Protein AF-A0A429WSR1-F1 (afdb_monomer_lite)

Radius of gyration: 14.95 Å; chains: 1; bounding box: 41×32×37 Å

Sequence (103 aa):
MWAADGEPTKVWGLIAMEKTQEPLIQKHCFGDCGKLSMAGAINDDHFGPLWVCCEAKCPWLGKETDEPYGNTMSFGRPHDVYLRVLTDTPAAIAATAATGEPS

Secondary structure (DSSP, 8-state):
-PPPTTPPEEEEEEETT-TTTHHHIIIIIIIII--EEEEEEEEETTTEEEEEE--S--TTEEEE-SS-SEEEEETTEEEEEEEEEE-SS-HHHHHHHHS----

Foldseek 3Di:
DDPDPPDAQEKEWELCPPPVFVVVCVCPVVNPNVQWDPVAFDQDPPRGTTTIGNDPDDQFFPDKDPAFPAWDADPNGIHGYIYTGGHPHGPVRVVCVVVDDDD

pLDDT: mean 82.94, std 15.43, range [40.53, 96.0]

Structure (mmCIF, N/CA/C/O backbone):
data_AF-A0A429WSR1-F1
#
_entry.id   AF-A0A429WSR1-F1
#
loop_
_atom_site.group_PDB
_atom_site.id
_atom_site.type_symbol
_atom_site.label_atom_id
_atom_site.label_alt_id
_atom_site.label_comp_id
_atom_site.label_asym_id
_atom_site.label_entity_id
_atom_site.label_seq_id
_atom_site.pdbx_PDB_ins_code
_atom_site.Cartn_x
_atom_site.Cartn_y
_atom_site.Cartn_z
_atom_site.occupancy
_atom_site.B_iso_or_equiv
_atom_site.auth_seq_id
_atom_site.auth_comp_id
_atom_site.auth_asym_id
_atom_site.auth_atom_id
_atom_site.pdbx_PDB_model_num
ATOM 1 N N . MET A 1 1 ? 11.499 -18.623 3.297 1.00 41.25 1 MET A N 1
ATOM 2 C CA . MET A 1 1 ? 11.005 -19.129 2.000 1.00 41.25 1 MET A CA 1
ATOM 3 C C . MET A 1 1 ? 11.067 -17.965 1.033 1.00 41.25 1 MET A C 1
ATOM 5 O O . MET A 1 1 ? 10.354 -16.997 1.249 1.00 41.25 1 MET A O 1
ATOM 9 N N . TRP A 1 2 ? 11.997 -17.989 0.082 1.00 48.91 2 TRP A N 1
ATOM 10 C CA . TRP A 1 2 ? 12.051 -16.996 -0.995 1.00 48.91 2 TRP A CA 1
ATOM 11 C C . TRP A 1 2 ? 11.217 -17.516 -2.169 1.00 48.91 2 TRP A C 1
ATOM 13 O O . TRP A 1 2 ? 11.170 -18.731 -2.366 1.00 48.91 2 TRP A O 1
ATOM 23 N N . ALA A 1 3 ? 10.527 -16.618 -2.879 1.00 52.28 3 ALA A N 1
ATOM 24 C CA . ALA A 1 3 ? 9.828 -16.952 -4.118 1.00 52.28 3 ALA A CA 1
ATOM 25 C C . ALA A 1 3 ? 10.809 -17.622 -5.094 1.00 52.28 3 ALA A C 1
ATOM 27 O O . ALA A 1 3 ? 11.989 -17.258 -5.117 1.00 52.28 3 ALA A O 1
ATOM 28 N N . ALA A 1 4 ? 10.338 -18.622 -5.840 1.00 56.34 4 ALA A N 1
ATOM 29 C CA . ALA A 1 4 ? 11.139 -19.282 -6.863 1.00 56.34 4 ALA A CA 1
ATOM 30 C C . ALA A 1 4 ? 11.634 -18.240 -7.882 1.00 56.34 4 ALA A C 1
ATOM 32 O O . ALA A 1 4 ? 10.910 -17.294 -8.198 1.00 56.34 4 ALA A O 1
ATOM 33 N N . ASP A 1 5 ? 12.872 -18.389 -8.360 1.00 57.91 5 ASP A N 1
ATOM 34 C CA . ASP A 1 5 ? 13.476 -17.485 -9.3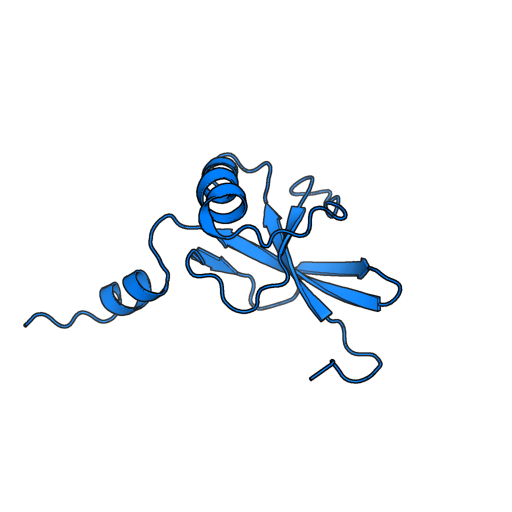42 1.00 57.91 5 ASP A CA 1
ATOM 35 C C . ASP A 1 5 ? 12.526 -17.253 -10.534 1.00 57.91 5 ASP A C 1
ATOM 37 O O . ASP A 1 5 ? 12.285 -18.157 -11.332 1.00 57.91 5 ASP A O 1
ATOM 41 N N . GLY A 1 6 ? 11.978 -16.035 -10.638 1.00 66.44 6 GLY A N 1
ATOM 42 C CA . GLY A 1 6 ? 11.161 -15.580 -11.769 1.00 66.44 6 GLY A CA 1
ATOM 43 C C . GLY A 1 6 ? 9.740 -15.116 -11.438 1.00 66.44 6 GLY A C 1
ATOM 44 O O . GLY A 1 6 ? 9.169 -14.380 -12.240 1.00 66.44 6 GLY A O 1
ATOM 45 N N . GLU A 1 7 ? 9.169 -15.473 -10.283 1.00 78.56 7 GLU A N 1
ATOM 46 C CA . GLU A 1 7 ? 7.811 -15.024 -9.937 1.00 78.56 7 GLU A CA 1
ATOM 47 C C . GLU A 1 7 ? 7.808 -13.596 -9.353 1.00 78.56 7 GLU A C 1
ATOM 49 O O . GLU A 1 7 ? 8.617 -13.294 -8.463 1.00 78.56 7 GLU A O 1
ATOM 54 N N . PRO A 1 8 ? 6.913 -12.700 -9.822 1.00 85.06 8 PRO A N 1
ATOM 55 C CA . PRO A 1 8 ? 6.776 -11.366 -9.254 1.00 85.06 8 PRO A CA 1
ATOM 56 C C . PRO A 1 8 ? 6.464 -11.411 -7.758 1.00 85.06 8 PRO A C 1
ATOM 58 O O . PRO A 1 8 ? 5.570 -12.118 -7.294 1.00 85.06 8 PRO A O 1
ATOM 61 N N . THR A 1 9 ? 7.192 -10.622 -6.972 1.00 90.38 9 THR A N 1
ATOM 62 C CA . THR A 1 9 ? 6.910 -10.493 -5.539 1.00 90.38 9 THR A CA 1
ATOM 63 C C . THR A 1 9 ? 5.694 -9.590 -5.330 1.00 90.38 9 THR A C 1
ATOM 65 O O . THR A 1 9 ? 5.723 -8.418 -5.704 1.00 90.38 9 THR A O 1
ATOM 68 N N . LYS A 1 10 ? 4.630 -10.113 -4.709 1.00 93.19 10 LYS A N 1
ATOM 69 C CA . LYS A 1 10 ? 3.441 -9.323 -4.351 1.00 93.19 10 LYS A CA 1
ATOM 70 C C . LYS A 1 10 ? 3.793 -8.247 -3.318 1.00 93.19 10 LYS A C 1
ATOM 72 O O . LYS A 1 10 ? 4.322 -8.555 -2.250 1.00 93.19 10 LYS A O 1
ATOM 77 N N . VAL A 1 11 ? 3.443 -7.002 -3.623 1.00 93.25 11 VAL A N 1
ATOM 78 C CA . VAL A 1 11 ? 3.538 -5.839 -2.728 1.00 93.25 11 VAL A CA 1
ATOM 79 C C . VAL A 1 11 ? 2.249 -5.028 -2.774 1.00 93.25 11 VAL A C 1
ATOM 81 O O . VAL A 1 11 ? 1.463 -5.140 -3.713 1.00 93.25 11 VAL A O 1
ATOM 84 N N . TRP A 1 12 ? 2.035 -4.191 -1.761 1.00 94.56 12 TRP A N 1
ATOM 85 C CA . TRP A 1 12 ? 0.856 -3.334 -1.672 1.00 94.56 12 TRP A CA 1
ATOM 86 C C . TRP A 1 12 ? 1.234 -1.860 -1.780 1.00 94.56 12 TRP A C 1
ATOM 88 O O . TRP A 1 12 ? 2.057 -1.376 -1.006 1.00 94.56 12 TRP A O 1
ATOM 98 N N . GLY A 1 13 ? 0.604 -1.153 -2.716 1.00 94.50 13 GLY A N 1
ATOM 99 C CA . GLY A 1 13 ? 0.611 0.298 -2.828 1.00 94.50 13 GLY A CA 1
ATOM 100 C C . GLY A 1 13 ? -0.527 0.912 -2.013 1.00 94.50 13 GLY A C 1
ATOM 101 O O . GLY A 1 13 ? -1.693 0.557 -2.197 1.00 94.50 13 GLY A O 1
ATOM 102 N N . LEU A 1 14 ? -0.191 1.832 -1.111 1.00 94.12 14 LEU A N 1
ATOM 103 C CA . LEU A 1 14 ? -1.151 2.632 -0.357 1.00 94.12 14 LEU A CA 1
ATOM 104 C C . LEU A 1 14 ? -1.266 4.016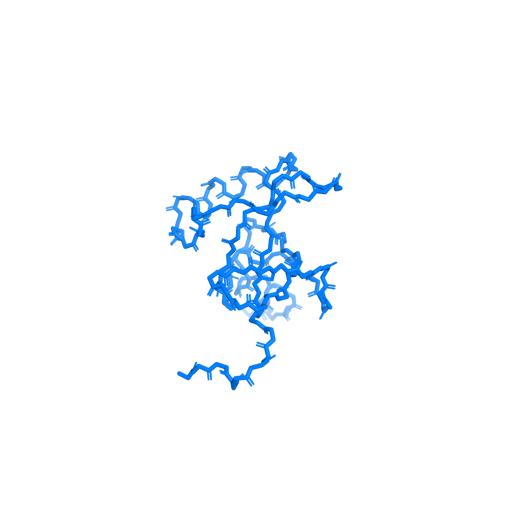 -0.990 1.00 94.12 14 LEU A C 1
ATOM 106 O O . LEU A 1 14 ? -0.255 4.680 -1.220 1.00 94.12 14 LEU A O 1
ATOM 110 N N . ILE A 1 15 ? -2.500 4.450 -1.233 1.00 92.44 15 ILE A N 1
ATOM 111 C CA . ILE A 1 15 ? -2.819 5.704 -1.920 1.00 92.44 15 ILE A CA 1
ATOM 112 C C . ILE A 1 15 ? -2.575 6.880 -0.964 1.00 92.44 15 ILE A C 1
ATOM 114 O O . ILE A 1 15 ? -3.465 7.302 -0.229 1.00 92.44 15 ILE A O 1
ATOM 118 N N . ALA A 1 16 ? -1.339 7.378 -0.939 1.00 85.12 16 ALA A N 1
ATOM 119 C CA . ALA A 1 16 ? -0.864 8.307 0.084 1.00 85.12 16 ALA A CA 1
ATOM 120 C C . ALA A 1 16 ? -1.552 9.674 0.052 1.00 85.12 16 ALA A C 1
ATOM 122 O O . ALA A 1 16 ? -1.708 10.303 1.092 1.00 85.12 16 ALA A O 1
ATOM 123 N N . MET A 1 17 ? -1.937 10.122 -1.143 1.00 86.69 17 MET A N 1
ATOM 124 C CA . MET A 1 17 ? -2.489 11.458 -1.377 1.00 86.69 17 MET A CA 1
ATOM 125 C C . MET A 1 17 ? -4.017 11.505 -1.281 1.00 86.69 17 MET A C 1
ATOM 127 O O . MET A 1 17 ? -4.605 12.585 -1.353 1.00 86.69 17 MET A O 1
ATOM 131 N N . GLU A 1 18 ? -4.679 10.355 -1.131 1.00 91.62 18 GLU A N 1
ATOM 132 C CA . GLU A 1 18 ? -6.131 10.329 -0.995 1.00 91.62 18 GLU A CA 1
ATOM 133 C C . GLU A 1 18 ? -6.527 10.806 0.404 1.00 91.62 18 GLU A C 1
ATOM 135 O O . GLU A 1 18 ? -6.089 10.251 1.415 1.00 91.62 18 GLU A O 1
ATOM 140 N N . LYS A 1 19 ? -7.402 11.815 0.474 1.00 91.81 19 LYS A N 1
ATOM 141 C CA . LYS A 1 19 ? -7.726 12.541 1.719 1.00 91.81 19 LYS A CA 1
ATOM 142 C C . LYS A 1 19 ? -8.223 11.639 2.846 1.00 91.81 19 LYS A C 1
ATOM 144 O O . LYS A 1 19 ? -7.999 11.928 4.016 1.00 91.81 19 LYS A O 1
ATOM 149 N N . THR A 1 20 ? -8.923 10.558 2.507 1.00 93.06 20 THR A N 1
ATOM 150 C CA . THR A 1 20 ? -9.429 9.601 3.501 1.00 93.06 20 THR A CA 1
ATOM 151 C C . THR A 1 20 ? -8.381 8.589 3.957 1.00 93.06 20 THR A C 1
ATOM 153 O O . THR A 1 20 ? -8.574 7.934 4.975 1.00 93.06 20 THR A O 1
ATOM 156 N N . GLN A 1 21 ? -7.297 8.424 3.199 1.00 94.19 21 GLN A N 1
ATOM 157 C CA . GLN A 1 21 ? -6.265 7.421 3.454 1.00 94.19 21 GLN A CA 1
ATOM 158 C C . GLN A 1 21 ? -5.035 8.017 4.133 1.00 94.19 21 GLN A C 1
ATOM 160 O O . GLN A 1 21 ? -4.480 7.366 5.015 1.00 94.19 21 GLN A O 1
ATOM 165 N N . GLU A 1 22 ? -4.653 9.255 3.808 1.00 93.00 22 GLU A N 1
ATOM 166 C CA . GLU A 1 22 ? -3.493 9.919 4.413 1.00 93.00 22 GLU A CA 1
ATOM 167 C C . GLU A 1 22 ? -3.503 9.856 5.958 1.00 93.00 22 GLU A C 1
ATOM 169 O O . GLU A 1 22 ? -2.511 9.389 6.528 1.00 93.00 22 GLU A O 1
ATOM 174 N N . PRO A 1 23 ? -4.599 10.198 6.674 1.00 93.75 23 PRO A N 1
ATOM 175 C CA . PRO A 1 23 ? -4.596 10.160 8.138 1.00 93.75 23 PRO A CA 1
ATOM 176 C C . PRO A 1 23 ? -4.454 8.740 8.701 1.00 93.75 23 PRO A C 1
ATOM 178 O O . PRO A 1 23 ? -3.809 8.546 9.730 1.00 93.75 23 PRO A O 1
ATOM 181 N N . LEU A 1 24 ? -5.028 7.739 8.025 1.00 94.75 24 LEU A N 1
ATOM 182 C CA . LEU A 1 24 ? -4.941 6.334 8.434 1.00 94.75 24 LEU A CA 1
ATOM 183 C C . LEU A 1 24 ? -3.531 5.783 8.219 1.00 94.75 24 LEU A C 1
ATOM 185 O O . LEU A 1 24 ? -3.016 5.056 9.065 1.00 94.75 24 LEU A O 1
ATOM 189 N N . ILE A 1 25 ? -2.887 6.160 7.114 1.00 93.50 25 ILE A N 1
ATOM 190 C CA . ILE A 1 25 ? -1.496 5.812 6.824 1.00 93.50 25 ILE A CA 1
ATOM 191 C C . ILE A 1 25 ? -0.574 6.451 7.869 1.00 93.50 25 ILE A C 1
ATOM 193 O O . ILE A 1 25 ? 0.276 5.764 8.435 1.00 93.50 25 ILE A O 1
ATOM 197 N N . GLN A 1 26 ? -0.760 7.735 8.184 1.00 92.38 26 GLN A N 1
ATOM 198 C CA . GLN A 1 26 ? 0.020 8.411 9.227 1.00 92.38 26 GLN A CA 1
ATOM 199 C C . GLN A 1 26 ? -0.149 7.736 10.590 1.00 92.38 26 GLN A C 1
ATOM 201 O O . GLN A 1 26 ? 0.836 7.383 11.236 1.00 92.38 26 GLN A O 1
ATOM 206 N N . LYS A 1 27 ? -1.395 7.483 10.997 1.00 93.44 27 LYS A N 1
ATOM 207 C CA . LYS A 1 27 ? -1.711 6.854 12.281 1.00 93.44 27 LYS A CA 1
ATOM 208 C C . LYS A 1 27 ? -1.153 5.433 12.379 1.00 93.44 27 LYS A C 1
ATOM 210 O O . LYS A 1 27 ? -0.386 5.126 13.284 1.00 93.44 27 LYS A O 1
ATOM 215 N N . HIS A 1 28 ? -1.507 4.566 11.437 1.00 93.12 28 HIS A N 1
ATOM 216 C CA . HIS A 1 28 ? -1.267 3.133 11.582 1.00 93.12 28 HIS A CA 1
ATOM 217 C C . HIS A 1 28 ? 0.022 2.659 10.934 1.00 93.12 28 HIS A C 1
ATOM 219 O O . HIS A 1 28 ? 0.670 1.751 11.447 1.00 93.12 28 HIS A O 1
ATOM 225 N N . CYS A 1 29 ? 0.409 3.222 9.793 1.00 92.31 29 CYS A N 1
ATOM 226 C CA . CYS A 1 29 ? 1.606 2.767 9.101 1.00 92.31 29 CYS A CA 1
ATOM 227 C C . CYS A 1 29 ? 2.867 3.431 9.645 1.00 92.31 29 CYS A C 1
ATOM 229 O O . CYS A 1 29 ? 3.844 2.723 9.878 1.00 92.31 29 CYS A O 1
ATOM 231 N N . PHE A 1 30 ? 2.840 4.745 9.874 1.00 89.81 30 PHE A N 1
ATOM 232 C CA . PHE A 1 30 ? 3.977 5.475 10.443 1.00 89.81 30 PHE A CA 1
ATOM 233 C C . PHE A 1 30 ? 3.969 5.519 11.979 1.00 89.81 30 PHE A C 1
ATOM 235 O O . PHE A 1 30 ? 5.040 5.620 12.571 1.00 89.81 30 PHE A O 1
ATOM 242 N N . GLY A 1 31 ? 2.802 5.402 12.623 1.00 86.69 31 GLY A N 1
ATOM 243 C CA . GLY A 1 31 ? 2.683 5.333 14.084 1.00 86.69 31 GLY A CA 1
ATOM 244 C C . GLY A 1 31 ? 2.778 3.911 14.647 1.00 86.69 31 GLY A C 1
ATOM 245 O O . GLY A 1 31 ? 3.712 3.608 15.384 1.00 86.69 31 GLY A O 1
ATOM 246 N N . ASP A 1 32 ? 1.825 3.036 14.304 1.00 86.94 32 ASP A N 1
ATOM 247 C CA . ASP A 1 32 ? 1.698 1.717 14.957 1.00 86.94 32 ASP A CA 1
ATOM 248 C C . ASP A 1 32 ? 2.606 0.630 14.353 1.00 86.94 32 ASP A C 1
ATOM 250 O O . ASP A 1 32 ? 3.224 -0.162 15.063 1.00 86.94 32 ASP A O 1
ATOM 254 N N . CYS A 1 33 ? 2.631 0.527 13.022 1.00 88.38 33 CYS A N 1
ATOM 255 C CA . CYS A 1 33 ? 3.207 -0.613 12.315 1.00 88.38 33 CYS A CA 1
ATOM 256 C C . CYS A 1 33 ? 4.694 -0.421 11.997 1.00 88.38 33 CYS A C 1
ATOM 258 O O . CYS A 1 33 ? 5.492 -1.320 12.251 1.00 88.38 33 CYS A O 1
ATOM 260 N N . GLY A 1 34 ? 5.068 0.719 11.410 1.00 84.44 34 GLY A N 1
ATOM 261 C CA . GLY A 1 34 ? 6.449 1.066 11.054 1.00 84.44 34 GLY A CA 1
ATOM 262 C C . GLY A 1 34 ? 7.044 0.292 9.869 1.00 84.44 34 GLY A C 1
ATOM 263 O O . GLY A 1 34 ? 8.249 0.356 9.650 1.00 84.44 34 GLY A O 1
ATOM 264 N N . LYS A 1 35 ? 6.235 -0.460 9.108 1.00 84.75 35 LYS A N 1
ATOM 265 C CA . LYS A 1 35 ? 6.714 -1.392 8.063 1.00 84.75 35 LYS A CA 1
ATOM 266 C C . LYS A 1 35 ? 6.538 -0.901 6.624 1.00 84.75 35 LYS A C 1
ATOM 268 O O . LYS A 1 35 ? 6.682 -1.688 5.688 1.00 84.75 35 LYS A O 1
ATOM 273 N N . LEU A 1 36 ? 6.200 0.373 6.424 1.00 85.12 36 LEU A N 1
ATOM 274 C CA . LEU A 1 36 ? 6.261 0.946 5.080 1.00 85.12 36 LEU A CA 1
ATOM 275 C C . LEU A 1 36 ? 7.711 1.019 4.625 1.00 85.12 36 LEU A C 1
ATOM 277 O O . LEU A 1 36 ? 8.584 1.516 5.338 1.00 85.12 36 LEU A O 1
ATOM 281 N N . SER A 1 37 ? 7.957 0.534 3.415 1.00 75.88 37 SER A N 1
ATOM 282 C CA . SER A 1 37 ? 9.240 0.717 2.766 1.00 75.88 37 SER A CA 1
ATOM 283 C C . SER A 1 37 ? 9.381 2.189 2.394 1.00 75.88 37 SER A C 1
ATOM 285 O O . SER A 1 37 ? 8.716 2.685 1.488 1.00 75.88 37 SER A O 1
ATOM 287 N N . MET A 1 38 ? 10.273 2.892 3.089 1.00 63.25 38 MET A N 1
ATOM 288 C CA . MET A 1 38 ? 10.650 4.268 2.751 1.00 63.25 38 MET A CA 1
ATOM 289 C C . MET A 1 38 ? 11.653 4.335 1.587 1.00 63.25 38 MET A C 1
ATOM 291 O O . MET A 1 38 ? 12.081 5.422 1.214 1.00 63.25 38 MET A O 1
ATOM 295 N N . ALA A 1 39 ? 12.050 3.191 1.011 1.00 63.28 39 ALA A N 1
ATOM 296 C CA . ALA A 1 39 ? 13.063 3.112 -0.047 1.00 63.28 39 ALA A CA 1
ATOM 297 C C . ALA A 1 39 ? 12.594 3.653 -1.417 1.00 63.28 39 ALA A C 1
ATOM 299 O O . ALA A 1 39 ? 13.329 3.569 -2.396 1.00 63.28 39 ALA A O 1
ATOM 300 N N . GLY A 1 40 ? 11.392 4.225 -1.486 1.00 63.78 40 GLY A N 1
ATOM 301 C CA . GLY A 1 40 ? 10.840 4.890 -2.660 1.00 63.78 40 GLY A CA 1
ATOM 302 C C . GLY A 1 40 ? 9.328 4.710 -2.720 1.00 63.78 40 GLY A C 1
ATOM 303 O O . GLY A 1 40 ? 8.819 3.630 -2.424 1.00 63.78 40 GLY A O 1
ATOM 304 N N . ALA A 1 41 ? 8.611 5.770 -3.089 1.00 80.50 41 ALA A N 1
ATOM 305 C CA . ALA A 1 41 ? 7.219 5.655 -3.503 1.00 80.50 41 ALA A CA 1
ATOM 306 C C . ALA A 1 41 ? 7.168 5.171 -4.959 1.00 80.50 41 ALA A C 1
ATOM 308 O O . ALA A 1 41 ? 8.039 5.516 -5.762 1.00 80.50 41 ALA A O 1
ATOM 309 N N . ILE A 1 42 ? 6.149 4.390 -5.308 1.00 87.56 42 ILE A N 1
ATOM 310 C CA . ILE A 1 42 ? 5.847 4.114 -6.715 1.00 87.56 42 ILE A CA 1
ATOM 311 C C . ILE A 1 42 ? 5.082 5.329 -7.231 1.00 87.56 42 ILE A C 1
ATOM 313 O O . ILE A 1 42 ? 4.012 5.635 -6.714 1.00 87.56 42 ILE A O 1
ATOM 317 N N . ASN A 1 43 ? 5.634 6.043 -8.209 1.00 87.12 43 ASN A N 1
ATOM 318 C CA . ASN A 1 43 ? 4.921 7.146 -8.848 1.00 87.12 43 ASN A CA 1
ATOM 319 C C . ASN A 1 43 ? 3.860 6.562 -9.781 1.00 87.12 43 ASN A C 1
ATOM 321 O O . ASN A 1 43 ? 4.209 5.962 -10.796 1.00 87.12 43 ASN A O 1
ATOM 325 N N . ASP A 1 44 ? 2.592 6.717 -9.413 1.00 88.50 44 ASP A N 1
ATOM 326 C CA . ASP A 1 44 ? 1.447 6.304 -10.214 1.00 88.50 44 ASP A CA 1
ATOM 327 C C . ASP A 1 44 ? 0.731 7.531 -10.796 1.00 88.50 44 ASP A C 1
ATOM 329 O O . ASP A 1 44 ? 0.542 8.541 -10.115 1.00 88.50 44 ASP A O 1
ATOM 333 N N . ASP A 1 45 ? 0.324 7.442 -12.060 1.00 87.75 45 ASP A N 1
ATOM 334 C CA . ASP A 1 45 ? -0.287 8.566 -12.778 1.00 87.75 45 ASP A CA 1
ATOM 335 C C . ASP A 1 45 ? -1.722 8.867 -12.316 1.00 87.75 45 ASP A C 1
ATOM 337 O O . ASP A 1 45 ? -2.206 9.987 -12.485 1.00 87.75 45 ASP A O 1
ATOM 341 N N . HIS A 1 46 ? -2.421 7.884 -11.742 1.00 88.88 46 HIS A N 1
ATOM 342 C CA . HIS A 1 46 ? -3.814 8.022 -11.323 1.00 88.88 46 HIS A CA 1
ATOM 343 C C . HIS A 1 46 ? -3.930 8.505 -9.874 1.00 88.88 46 HIS A C 1
ATOM 345 O O . HIS A 1 46 ? -4.750 9.364 -9.552 1.00 88.88 46 HIS A O 1
ATOM 351 N N . PHE A 1 47 ? -3.100 7.951 -8.997 1.00 87.94 47 PHE A N 1
ATOM 352 C CA . PHE A 1 47 ? -3.173 8.113 -7.548 1.00 87.94 47 PHE A CA 1
ATOM 353 C C . PHE A 1 47 ? -2.026 8.950 -6.965 1.00 87.94 47 PHE A C 1
ATOM 355 O O . PHE A 1 47 ? -2.039 9.276 -5.774 1.00 87.94 47 PHE A O 1
ATOM 362 N N . GLY A 1 48 ? -1.038 9.314 -7.785 1.00 87.88 48 GLY A N 1
ATOM 363 C CA . GLY A 1 48 ? 0.190 9.949 -7.331 1.00 87.88 48 GLY A CA 1
ATOM 364 C C . GLY A 1 48 ? 1.127 8.947 -6.641 1.00 87.88 48 GLY A C 1
ATOM 365 O O . GLY A 1 48 ? 1.136 7.763 -6.978 1.00 87.88 48 GLY A O 1
ATOM 366 N N . PRO A 1 49 ? 1.963 9.381 -5.683 1.00 89.06 49 PRO A N 1
ATOM 367 C CA . PRO A 1 49 ? 2.890 8.481 -5.009 1.00 89.06 49 PRO A CA 1
ATOM 368 C C . PRO A 1 49 ? 2.147 7.423 -4.179 1.00 89.06 49 PRO A C 1
ATOM 370 O O . PRO A 1 49 ? 1.373 7.741 -3.274 1.00 89.06 49 PRO A O 1
ATOM 373 N N . LEU A 1 50 ? 2.446 6.155 -4.449 1.00 91.88 50 LEU A N 1
ATOM 374 C CA . LEU A 1 50 ? 2.003 5.016 -3.655 1.00 91.88 50 LEU A CA 1
ATOM 375 C C . LEU A 1 50 ? 3.087 4.628 -2.650 1.00 91.88 50 LEU A C 1
ATOM 377 O O . LEU A 1 50 ? 4.227 4.335 -3.030 1.00 91.88 50 LEU A O 1
ATOM 381 N N . TRP A 1 51 ? 2.728 4.556 -1.368 1.00 92.06 51 TRP A N 1
ATOM 382 C CA . TRP A 1 51 ? 3.618 3.982 -0.359 1.00 92.06 51 TRP A CA 1
ATOM 383 C C . TRP A 1 51 ? 3.627 2.464 -0.454 1.00 92.06 51 TRP A C 1
ATOM 385 O O . TRP A 1 51 ? 2.573 1.843 -0.560 1.00 92.06 51 TRP A O 1
ATOM 395 N N . VAL A 1 52 ? 4.811 1.860 -0.376 1.00 91.88 52 VAL A N 1
ATOM 396 C CA . VAL A 1 52 ? 4.966 0.414 -0.547 1.00 91.88 52 VAL A CA 1
ATOM 397 C C . VAL A 1 52 ? 4.959 -0.294 0.804 1.00 91.88 52 VAL A C 1
ATOM 399 O O . VAL A 1 52 ? 5.763 -0.002 1.689 1.00 91.88 52 VAL A O 1
ATOM 402 N N . CYS A 1 53 ? 4.081 -1.279 0.946 1.00 92.12 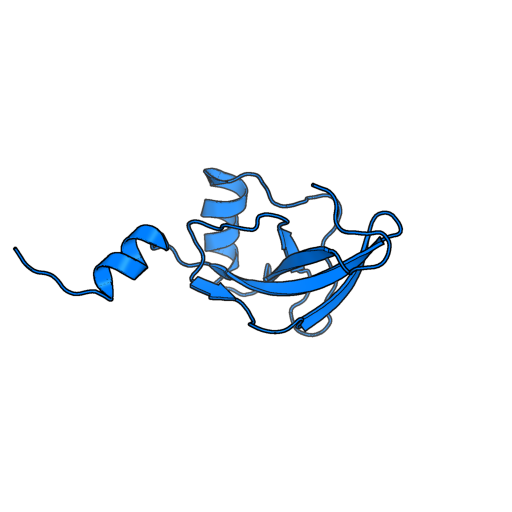53 CYS A N 1
ATOM 403 C CA . CYS A 1 53 ? 4.046 -2.223 2.052 1.00 92.12 53 CYS A CA 1
ATOM 404 C C . CYS A 1 53 ? 4.351 -3.631 1.532 1.00 92.12 53 CYS A C 1
ATOM 406 O O . CYS A 1 53 ? 3.797 -4.052 0.520 1.00 92.12 53 CYS A O 1
ATOM 408 N N . CYS A 1 54 ? 5.197 -4.373 2.247 1.00 90.25 54 CYS A N 1
ATOM 409 C CA . CYS A 1 54 ? 5.537 -5.763 1.917 1.00 90.25 54 CYS A CA 1
ATOM 410 C C . CYS A 1 54 ? 4.865 -6.775 2.862 1.00 90.25 54 CYS A C 1
ATOM 412 O O . CYS A 1 54 ? 5.140 -7.972 2.802 1.00 90.25 54 CYS A O 1
ATOM 414 N N . GLU A 1 55 ? 3.994 -6.311 3.761 1.00 90.88 55 GLU A N 1
ATOM 415 C CA . GLU A 1 55 ? 3.384 -7.160 4.780 1.00 90.88 55 GLU A CA 1
ATOM 416 C C . GLU A 1 55 ? 2.137 -7.870 4.263 1.00 90.88 55 GLU A C 1
ATOM 418 O O . GLU A 1 55 ? 1.105 -7.251 3.976 1.00 90.88 55 GLU A O 1
ATOM 423 N N . ALA A 1 56 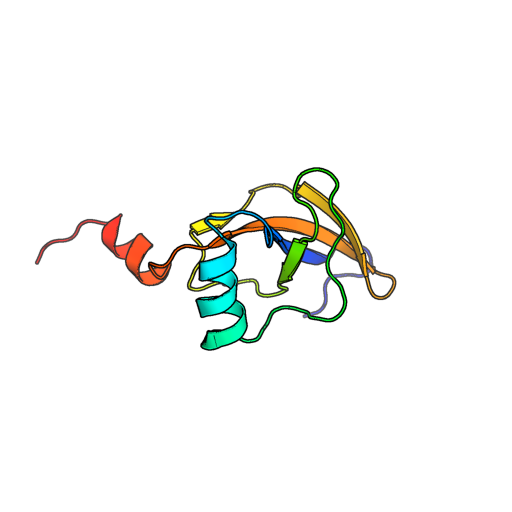? 2.219 -9.201 4.257 1.00 89.88 56 ALA A N 1
ATOM 424 C CA . ALA A 1 56 ? 1.126 -10.081 3.863 1.00 89.88 56 ALA A CA 1
ATOM 425 C C . ALA A 1 56 ? -0.138 -9.910 4.709 1.00 89.88 56 ALA A C 1
ATOM 427 O O . ALA A 1 56 ? -1.243 -10.064 4.200 1.00 89.88 56 ALA A O 1
ATOM 428 N N . LYS A 1 57 ? 0.010 -9.578 5.995 1.00 90.69 57 LYS A N 1
ATOM 429 C CA . LYS A 1 57 ? -1.110 -9.399 6.922 1.00 90.69 57 LYS A CA 1
ATOM 430 C C . LYS A 1 57 ? -1.112 -7.976 7.458 1.00 90.69 57 LYS A C 1
ATOM 432 O O . LYS A 1 57 ? -0.188 -7.581 8.163 1.00 90.69 57 LYS A O 1
ATOM 437 N N . CYS A 1 58 ? -2.171 -7.232 7.154 1.00 92.19 58 CYS A N 1
ATOM 438 C CA . CYS A 1 58 ? -2.386 -5.892 7.681 1.00 92.19 58 CYS A CA 1
ATOM 439 C C . CYS A 1 58 ? -3.547 -5.914 8.689 1.00 92.19 58 CYS A C 1
ATOM 441 O O . CYS A 1 58 ? -4.674 -6.221 8.297 1.00 92.19 58 CYS A O 1
ATOM 443 N N . PRO A 1 59 ? -3.309 -5.581 9.973 1.00 92.44 59 PRO A N 1
ATOM 444 C CA . PRO A 1 59 ? -4.373 -5.485 10.969 1.00 92.44 59 PRO A CA 1
ATOM 445 C C . PRO A 1 59 ? -5.413 -4.424 10.628 1.00 92.44 59 PRO A C 1
ATOM 447 O O . PRO A 1 59 ? -6.538 -4.540 11.075 1.00 92.44 59 PRO A O 1
ATOM 450 N N . TRP A 1 60 ? -5.051 -3.422 9.833 1.00 94.50 60 TRP A N 1
ATOM 451 C CA . TRP A 1 60 ? -5.885 -2.271 9.482 1.00 94.50 60 TRP A CA 1
ATOM 452 C C . TRP A 1 60 ? -6.432 -2.371 8.055 1.00 94.50 60 TRP A C 1
ATOM 454 O O . TRP A 1 60 ? -6.799 -1.363 7.458 1.00 94.50 60 TRP A O 1
ATOM 464 N N . LEU A 1 61 ? -6.431 -3.577 7.474 1.00 94.19 61 LEU A N 1
ATOM 465 C CA . LEU A 1 61 ? -6.915 -3.816 6.120 1.00 94.19 61 LEU A CA 1
ATOM 466 C C . LEU A 1 61 ? -8.407 -3.493 6.028 1.00 94.19 61 LEU A C 1
ATOM 468 O O . LEU A 1 61 ? -9.224 -4.160 6.659 1.00 94.19 61 LEU A O 1
ATOM 472 N N . GLY A 1 62 ? -8.751 -2.499 5.211 1.00 93.94 62 GLY A N 1
ATOM 473 C CA . GLY A 1 62 ? -10.130 -2.245 4.814 1.00 93.94 62 GLY A CA 1
ATOM 474 C C . GLY A 1 62 ? -10.488 -3.085 3.597 1.00 93.94 62 GLY A C 1
ATOM 475 O O . GLY A 1 62 ? -11.379 -3.928 3.654 1.00 93.94 62 GLY A O 1
ATOM 476 N N . LYS A 1 63 ? -9.772 -2.855 2.492 1.00 92.69 63 LYS A N 1
ATOM 477 C CA . LYS A 1 63 ? -9.898 -3.609 1.238 1.00 92.69 63 LYS A CA 1
ATOM 478 C C . LYS A 1 63 ? -8.557 -3.662 0.515 1.00 92.69 63 LYS A C 1
ATOM 480 O O . LYS A 1 63 ? -7.724 -2.770 0.678 1.00 92.69 63 LYS A O 1
ATOM 485 N N . GLU A 1 64 ? -8.384 -4.676 -0.317 1.00 95.31 64 GLU A N 1
ATOM 486 C CA . GLU A 1 64 ? -7.320 -4.734 -1.314 1.00 95.31 64 GLU A CA 1
ATOM 487 C C . GLU A 1 64 ? -7.861 -5.253 -2.643 1.00 95.31 64 GLU A C 1
ATOM 489 O O . GLU A 1 64 ? -8.966 -5.791 -2.686 1.00 95.31 64 GLU A O 1
ATOM 494 N N . THR A 1 65 ? -7.116 -5.041 -3.726 1.00 95.12 65 THR A N 1
ATOM 495 C CA . THR A 1 65 ? -7.454 -5.627 -5.026 1.00 95.12 65 THR A CA 1
ATOM 496 C C . THR A 1 65 ? -7.191 -7.133 -5.019 1.00 95.12 65 THR A C 1
ATOM 498 O O . THR A 1 65 ? -6.220 -7.595 -4.418 1.00 95.12 65 THR A O 1
ATOM 501 N N . ASP A 1 66 ? -8.042 -7.900 -5.703 1.00 92.75 66 ASP A N 1
ATOM 502 C CA . ASP A 1 66 ? -7.857 -9.350 -5.864 1.00 92.75 66 ASP A CA 1
ATOM 503 C C . ASP A 1 66 ? -6.818 -9.683 -6.950 1.00 92.75 66 ASP A C 1
ATOM 505 O O . ASP A 1 66 ? -6.149 -10.714 -6.881 1.00 92.75 66 ASP A O 1
ATOM 509 N N . GLU A 1 67 ? -6.630 -8.774 -7.912 1.00 94.56 67 GLU A N 1
ATOM 510 C CA . GLU A 1 67 ? -5.658 -8.865 -9.008 1.00 94.56 67 GLU A CA 1
ATOM 511 C C . GLU A 1 67 ? -4.590 -7.754 -8.907 1.00 94.56 67 GLU A C 1
ATOM 513 O O . GLU A 1 67 ? -4.838 -6.715 -8.269 1.00 94.56 67 GLU A O 1
ATOM 518 N N . PRO A 1 68 ? -3.398 -7.941 -9.517 1.00 95.19 68 PRO A N 1
ATOM 519 C CA . PRO A 1 68 ? -2.398 -6.885 -9.624 1.00 95.19 68 PRO A CA 1
ATOM 520 C C . PRO A 1 68 ? -2.982 -5.652 -10.315 1.00 95.19 68 PRO A C 1
ATOM 522 O O . PRO A 1 68 ? -3.522 -5.737 -11.414 1.00 95.19 68 PRO A O 1
ATOM 525 N N . TYR A 1 69 ? -2.829 -4.491 -9.688 1.00 94.88 69 TYR A N 1
ATOM 526 C CA . TYR A 1 69 ? -3.144 -3.205 -10.307 1.00 94.88 69 TYR A CA 1
ATOM 527 C C . TYR A 1 69 ? -2.071 -2.803 -11.330 1.00 94.88 69 TYR A C 1
ATOM 529 O O . TYR A 1 69 ? -2.373 -2.207 -12.360 1.00 94.88 69 TYR A O 1
ATOM 537 N N . GLY A 1 70 ? -0.816 -3.165 -11.064 1.00 92.50 70 GLY A N 1
ATOM 538 C CA . GLY A 1 70 ? 0.305 -2.919 -11.963 1.00 92.50 70 GLY A CA 1
ATOM 539 C C . GLY A 1 70 ? 1.537 -3.720 -11.565 1.00 92.50 70 GLY A C 1
ATOM 540 O O . GLY A 1 70 ? 1.482 -4.560 -10.668 1.00 92.50 70 GLY A O 1
ATOM 541 N N . ASN A 1 71 ? 2.664 -3.446 -12.214 1.00 92.38 71 ASN A N 1
ATOM 542 C CA . ASN A 1 71 ? 3.946 -4.061 -11.891 1.00 92.38 71 ASN A CA 1
ATOM 543 C C . ASN A 1 71 ? 5.065 -3.016 -11.816 1.00 92.38 71 ASN A C 1
ATOM 545 O O . ASN A 1 71 ? 4.959 -1.909 -12.339 1.00 92.38 71 ASN A O 1
ATOM 549 N N . THR A 1 72 ? 6.141 -3.357 -11.115 1.00 88.81 72 THR A N 1
ATOM 550 C CA . THR A 1 72 ? 7.342 -2.525 -11.024 1.00 88.81 72 THR A CA 1
ATOM 551 C C . THR A 1 72 ? 8.591 -3.382 -10.843 1.00 88.81 72 THR A C 1
ATOM 553 O O . THR A 1 72 ? 8.517 -4.561 -10.495 1.00 88.81 72 THR A O 1
ATOM 556 N N . MET A 1 73 ? 9.759 -2.785 -11.069 1.00 87.62 73 MET A N 1
ATOM 557 C CA . MET A 1 73 ? 11.051 -3.403 -10.790 1.00 87.62 73 MET A CA 1
ATOM 558 C C . MET A 1 73 ? 11.650 -2.779 -9.534 1.00 87.62 73 MET A C 1
ATOM 560 O O . MET A 1 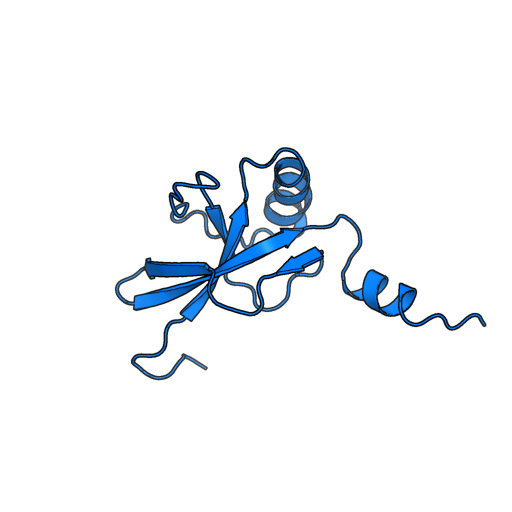73 ? 11.866 -1.572 -9.474 1.00 87.62 73 MET A O 1
ATOM 564 N N . SER A 1 74 ? 11.978 -3.608 -8.546 1.00 81.56 74 SER A N 1
ATOM 565 C CA . SER A 1 74 ? 12.658 -3.173 -7.324 1.00 81.56 74 SER A CA 1
ATOM 566 C C . SER A 1 74 ? 13.786 -4.139 -6.992 1.00 81.56 74 SER A C 1
ATOM 568 O O . SER A 1 74 ? 13.625 -5.353 -7.108 1.00 81.56 74 SER A O 1
ATOM 570 N N . PHE A 1 75 ? 14.964 -3.604 -6.662 1.00 81.94 75 PHE A N 1
ATOM 571 C CA . PHE A 1 75 ? 16.188 -4.381 -6.412 1.00 81.94 75 PHE A CA 1
ATOM 572 C C . PHE A 1 75 ? 16.496 -5.437 -7.495 1.00 81.94 75 PHE A C 1
ATOM 574 O O . PHE A 1 75 ? 16.955 -6.539 -7.198 1.00 81.94 75 PHE A O 1
ATOM 581 N N . GLY A 1 76 ? 16.214 -5.109 -8.763 1.00 84.00 76 GLY A N 1
ATOM 582 C CA . GLY A 1 76 ? 16.438 -6.007 -9.901 1.00 84.00 76 GLY A CA 1
ATOM 583 C C . GLY A 1 76 ? 15.451 -7.174 -10.004 1.00 84.00 76 GLY A C 1
ATOM 584 O O . GLY A 1 76 ? 15.731 -8.126 -10.726 1.00 84.00 76 GLY A O 1
ATOM 585 N N . ARG A 1 77 ? 14.311 -7.123 -9.302 1.00 86.12 77 ARG A N 1
ATOM 586 C CA . ARG A 1 77 ? 13.286 -8.177 -9.310 1.00 86.12 77 ARG A CA 1
ATOM 587 C C . ARG A 1 77 ? 11.903 -7.628 -9.672 1.00 86.12 77 ARG A C 1
ATOM 589 O O . ARG A 1 77 ? 11.584 -6.504 -9.262 1.00 86.12 77 ARG A O 1
ATOM 596 N N . PRO A 1 78 ? 11.079 -8.410 -10.393 1.00 90.94 78 PRO A N 1
ATOM 597 C CA . PRO A 1 78 ? 9.704 -8.031 -10.680 1.00 90.94 78 PRO A CA 1
ATOM 598 C C . PRO A 1 78 ? 8.864 -8.050 -9.403 1.00 90.94 78 PRO A C 1
ATOM 600 O O . PRO A 1 78 ? 9.005 -8.937 -8.557 1.00 90.94 78 PRO A O 1
ATOM 603 N N . HIS A 1 79 ? 7.994 -7.058 -9.268 1.00 91.19 79 HIS A N 1
ATOM 604 C CA . HIS A 1 79 ? 7.020 -6.949 -8.194 1.00 91.19 79 HIS A CA 1
ATOM 605 C C . HIS A 1 79 ? 5.649 -6.643 -8.785 1.00 91.19 79 HIS A C 1
ATOM 607 O O . HIS A 1 79 ? 5.522 -5.716 -9.586 1.00 91.19 79 HIS A O 1
ATOM 613 N N . ASP A 1 80 ? 4.636 -7.380 -8.341 1.00 94.94 80 ASP A N 1
ATOM 614 C CA . ASP A 1 80 ? 3.242 -7.081 -8.656 1.00 94.94 80 ASP A CA 1
ATOM 615 C C . ASP A 1 80 ? 2.675 -6.176 -7.569 1.00 94.94 80 ASP A C 1
ATOM 617 O O . ASP A 1 80 ? 2.735 -6.486 -6.376 1.00 94.94 80 ASP A O 1
ATOM 621 N N . VAL A 1 81 ? 2.129 -5.043 -7.993 1.00 93.94 81 VAL A N 1
ATOM 622 C CA . VAL A 1 81 ? 1.588 -4.001 -7.128 1.00 93.94 81 VAL A CA 1
ATOM 623 C C . VAL A 1 81 ? 0.087 -4.193 -7.028 1.00 93.94 81 VAL A C 1
ATOM 625 O O . VAL A 1 81 ? -0.635 -4.093 -8.015 1.00 93.94 81 VAL A O 1
ATOM 628 N N . TYR A 1 82 ? -0.385 -4.432 -5.816 1.00 96.00 82 TYR A N 1
ATOM 629 C CA . TYR A 1 82 ? -1.799 -4.477 -5.473 1.00 96.00 82 TYR A CA 1
ATOM 630 C C . TYR A 1 82 ? -2.156 -3.201 -4.726 1.00 96.00 82 TYR A C 1
ATOM 632 O O . TYR A 1 82 ? -1.326 -2.670 -3.990 1.00 96.00 82 TYR A O 1
ATOM 640 N N . LEU A 1 83 ? -3.378 -2.699 -4.869 1.00 95.38 83 LEU A N 1
ATOM 641 C CA . LEU A 1 83 ? -3.796 -1.535 -4.089 1.00 95.38 83 LEU A CA 1
ATOM 642 C C . LEU A 1 83 ? -4.406 -1.991 -2.773 1.00 95.38 83 LEU A C 1
ATOM 644 O O . LEU A 1 83 ? -5.161 -2.962 -2.734 1.00 95.38 83 LEU A O 1
ATOM 648 N N . ARG A 1 84 ? -4.086 -1.279 -1.694 1.00 94.31 84 ARG A N 1
ATOM 649 C CA . ARG A 1 84 ? -4.660 -1.516 -0.370 1.00 94.31 84 ARG A CA 1
ATOM 650 C C . ARG A 1 84 ? -5.131 -0.206 0.239 1.00 94.31 84 ARG A C 1
ATOM 652 O O . ARG A 1 84 ? -4.396 0.777 0.266 1.00 94.31 84 ARG A O 1
ATOM 659 N N . VAL A 1 85 ? -6.341 -0.234 0.782 1.00 94.75 85 VAL A N 1
ATOM 660 C CA . VAL A 1 85 ? -6.907 0.850 1.585 1.00 94.75 85 VAL A CA 1
ATOM 661 C C . VAL A 1 85 ? -7.070 0.399 3.028 1.00 94.75 85 VAL A C 1
ATOM 663 O O . VAL A 1 85 ? -7.377 -0.763 3.318 1.00 94.75 85 VAL A O 1
ATOM 666 N N . LEU A 1 86 ? -6.842 1.334 3.937 1.00 94.94 86 LEU A N 1
ATOM 667 C CA . LEU A 1 86 ? -6.891 1.131 5.372 1.00 94.94 86 LEU A CA 1
ATOM 668 C C . LEU A 1 86 ? -8.259 1.498 5.945 1.00 94.94 86 LEU A C 1
ATOM 670 O O . LEU A 1 86 ? -9.035 2.249 5.349 1.00 94.94 86 LEU A O 1
ATOM 674 N N . THR A 1 87 ? -8.513 0.982 7.139 1.00 94.56 87 THR A N 1
ATOM 675 C CA . THR A 1 87 ? -9.640 1.320 8.010 1.00 94.56 87 THR A CA 1
ATOM 676 C C . THR A 1 87 ? -9.137 1.508 9.443 1.00 94.56 87 THR A C 1
ATOM 678 O O . THR A 1 87 ? -8.109 0.949 9.818 1.00 94.56 87 THR A O 1
ATOM 681 N N . ASP A 1 88 ? -9.882 2.258 10.255 1.00 91.06 88 ASP A N 1
ATOM 682 C CA . ASP A 1 88 ? -9.582 2.456 11.683 1.00 91.06 88 ASP A CA 1
ATOM 683 C C . ASP A 1 88 ? -10.154 1.328 12.570 1.00 91.06 88 ASP A C 1
ATOM 685 O O . ASP A 1 88 ? -10.027 1.327 13.792 1.00 91.06 88 ASP A O 1
ATOM 689 N N . THR A 1 89 ? -10.829 0.347 11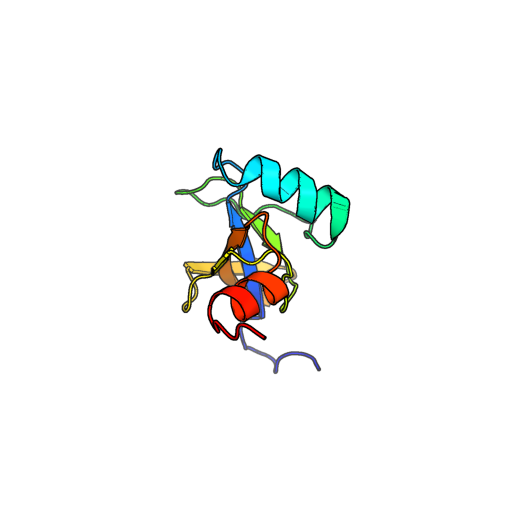.963 1.00 88.31 89 THR A N 1
ATOM 690 C CA . THR A 1 89 ? -11.317 -0.849 12.663 1.00 88.31 89 THR A CA 1
ATOM 691 C C . THR A 1 89 ? -10.432 -2.041 12.316 1.00 88.31 89 THR A C 1
ATOM 693 O O . THR A 1 89 ? -10.410 -2.441 11.153 1.00 88.31 89 THR A O 1
ATOM 696 N N . PRO A 1 90 ? -9.733 -2.656 13.285 1.00 82.50 90 PRO A N 1
ATOM 697 C CA . PRO A 1 90 ? -8.888 -3.803 13.004 1.00 82.50 90 PRO A CA 1
ATOM 698 C C . PRO A 1 90 ? -9.651 -4.933 12.296 1.00 82.50 90 PRO A C 1
ATOM 700 O O . PRO A 1 90 ? -10.756 -5.290 12.700 1.00 82.50 90 PRO A O 1
ATOM 703 N N . ALA A 1 91 ? -9.045 -5.563 11.292 1.00 74.62 91 ALA A N 1
ATOM 704 C CA . ALA A 1 91 ? -9.624 -6.639 10.491 1.00 74.62 91 ALA A CA 1
ATOM 705 C C . ALA A 1 91 ? -10.089 -7.838 11.342 1.00 74.62 91 ALA A C 1
ATOM 707 O O . ALA A 1 91 ? -11.106 -8.459 11.041 1.00 74.62 91 ALA A O 1
ATOM 708 N N . ALA A 1 92 ? -9.399 -8.123 12.454 1.00 65.94 92 ALA A N 1
ATOM 709 C CA . ALA A 1 92 ? -9.819 -9.143 13.419 1.00 65.94 92 ALA A CA 1
ATOM 710 C C . ALA A 1 92 ? -11.167 -8.810 14.094 1.00 65.94 92 ALA A C 1
ATOM 712 O O . ALA A 1 92 ? -11.945 -9.714 14.395 1.00 65.94 92 ALA A O 1
ATOM 713 N N . ILE A 1 93 ? -11.447 -7.519 14.294 1.00 60.50 93 ILE A N 1
ATOM 714 C CA . ILE A 1 93 ? -12.686 -7.000 14.890 1.00 60.50 93 ILE A CA 1
ATOM 715 C C . ILE A 1 93 ? -13.783 -6.880 13.819 1.00 60.50 93 ILE A C 1
ATOM 717 O O . ILE A 1 93 ? -14.948 -7.170 14.074 1.00 60.50 93 ILE A O 1
ATOM 721 N N . ALA A 1 94 ? -13.419 -6.531 12.582 1.00 58.25 94 ALA A N 1
ATOM 722 C CA . ALA A 1 94 ? -14.362 -6.473 11.465 1.00 58.25 94 ALA A CA 1
ATOM 723 C C . ALA A 1 94 ? -14.926 -7.863 11.093 1.00 58.25 94 ALA A C 1
ATOM 725 O O . ALA A 1 94 ? -16.121 -7.992 10.829 1.00 58.25 94 ALA A O 1
ATOM 726 N N . ALA A 1 95 ? -14.097 -8.914 11.128 1.00 55.56 95 ALA A N 1
ATOM 727 C CA . ALA A 1 95 ? -14.526 -10.288 10.844 1.00 55.56 95 ALA A CA 1
ATOM 728 C C . ALA A 1 95 ? -15.460 -10.868 11.925 1.00 55.56 95 ALA A C 1
ATOM 730 O O . ALA A 1 95 ? -16.367 -11.643 11.617 1.00 55.56 95 ALA A O 1
ATOM 731 N N . THR A 1 96 ? -15.278 -10.463 13.186 1.00 50.22 96 THR A N 1
ATOM 732 C CA . THR A 1 96 ? -16.181 -10.834 14.287 1.00 50.22 96 THR A CA 1
ATOM 733 C C . THR A 1 96 ? -17.494 -10.052 14.238 1.00 50.22 96 THR A C 1
ATOM 735 O O . THR A 1 96 ? -18.540 -10.632 14.492 1.00 50.22 96 THR A O 1
ATOM 738 N N . ALA A 1 97 ? -17.494 -8.784 13.814 1.00 52.25 97 ALA A N 1
ATOM 739 C CA . ALA A 1 97 ? -18.732 -8.014 13.640 1.00 52.25 97 ALA A CA 1
ATOM 740 C C . ALA A 1 97 ? -19.607 -8.497 12.462 1.00 52.25 97 ALA A C 1
ATOM 742 O O . ALA A 1 97 ? -20.827 -8.349 12.500 1.00 52.25 97 ALA A O 1
ATOM 743 N N . ALA A 1 98 ? -19.004 -9.085 11.422 1.00 52.53 98 ALA A N 1
ATOM 744 C CA . ALA A 1 98 ? -19.722 -9.672 10.284 1.00 52.53 98 ALA A CA 1
ATOM 745 C C . ALA A 1 98 ? -20.323 -11.058 10.588 1.00 52.53 98 ALA A C 1
ATOM 747 O O . ALA A 1 98 ? -21.220 -11.514 9.879 1.00 52.53 98 ALA A O 1
ATOM 748 N N . THR A 1 99 ? -19.852 -11.710 11.651 1.00 48.84 99 THR A N 1
ATOM 749 C CA . THR A 1 99 ? -20.341 -13.009 12.117 1.00 48.84 99 THR A CA 1
ATOM 750 C C . THR A 1 99 ? -21.096 -12.765 13.414 1.00 48.84 99 THR A C 1
ATOM 752 O O . THR A 1 99 ? -20.572 -12.986 14.499 1.00 48.84 99 THR A O 1
ATOM 755 N N . GLY A 1 100 ? -22.293 -12.185 13.315 1.00 48.69 100 GLY A N 1
ATOM 756 C CA . GLY A 1 100 ? -23.108 -11.900 14.490 1.00 48.69 100 GLY A CA 1
ATOM 757 C C . GLY A 1 100 ? -23.322 -13.159 15.327 1.00 48.69 100 GLY A C 1
ATOM 758 O O . GLY A 1 100 ? -24.070 -14.042 14.923 1.00 48.69 100 GLY A O 1
ATOM 759 N N . GLU A 1 101 ? -22.706 -13.210 16.502 1.00 40.53 101 GLU A N 1
ATOM 760 C CA . GLU A 1 101 ? -23.087 -14.134 17.560 1.00 40.53 101 GLU A CA 1
ATOM 761 C C . GLU A 1 101 ? -23.278 -13.318 18.845 1.00 40.53 101 GLU A C 1
ATOM 763 O O . GLU A 1 101 ? -22.302 -12.887 19.464 1.00 40.53 101 GLU A O 1
ATOM 768 N N . PRO A 1 102 ? -24.531 -12.999 19.215 1.00 46.56 102 PRO A N 1
ATOM 769 C CA . PRO A 1 102 ? -24.831 -12.512 20.546 1.00 46.56 102 PRO A CA 1
ATOM 770 C C . PRO A 1 102 ? -24.800 -13.695 21.520 1.00 46.56 102 PRO A C 1
ATOM 772 O O . PRO A 1 102 ? -25.448 -14.720 21.297 1.00 46.56 102 PRO A O 1
ATOM 775 N N . SER A 1 103 ? -24.081 -13.545 22.627 1.00 47.75 103 SER A N 1
ATOM 776 C CA . SER A 1 103 ? -24.313 -14.303 23.860 1.00 47.75 103 SER A CA 1
ATOM 777 C C . SER A 1 103 ? -24.043 -13.407 25.055 1.00 47.75 103 SER A C 1
ATOM 779 O O . SER A 1 103 ? -22.962 -12.778 25.079 1.00 47.75 103 SER A O 1
#